Protein AF-A0A8S1GPK3-F1 (afdb_monomer_lite)

InterPro domains:
  IPR007231 Nucleoporin interacting component Nup93/Nic96 [PF04097] (12-159)
  IPR007231 Nucleoporin interacting component Nup93/Nic96 [PTHR11225] (11-159)

Radius of gyration: 22.86 Å; chains: 1; bounding box: 83×26×75 Å

Sequence (176 aa):
MRGLRYINDPTEVILRVALDTELSGEWAAAVGLFLLANEPTNAAILLSSEISEALRAQNQERTVELVEVAEEFKRVQRGCNLSEFSTLSLLVDLSVLFDRCSREDAEQAFHISKSLRLIPTEPESVSVIVSEFHMVPQKVREVLPDACHNLMKCLVDSCIRSSVTGRTSPLSSCEN

Organism: NCBI:txid2777116

Secondary structure (DSSP, 8-state):
-------S-THHHHHHHHHHHHHTT-HHHHHHHHHHTT-HHHHHHHHHHHHHHHHHTT-HHHHHHHHHHHHHHHHH--S--HHHHHHHHHHHHHHHHHHHHHTT-HHHHHHHHHHHTSS--SGGGHHHHHHHGGGS-HHHHHHHHHHHHHHHHHHHHHHHHHHHHTT---------

Structure (mmCIF, N/CA/C/O backbone):
data_AF-A0A8S1GPK3-F1
#
_entry.id   AF-A0A8S1GPK3-F1
#
loop_
_atom_site.group_PDB
_atom_site.id
_atom_site.type_symbol
_atom_site.label_atom_id
_atom_site.label_alt_id
_atom_site.label_comp_id
_atom_site.label_asym_id
_atom_site.label_entity_id
_atom_site.label_seq_id
_atom_site.pdbx_PDB_ins_code
_atom_site.Cartn_x
_atom_site.Cartn_y
_atom_site.Cartn_z
_atom_site.occupancy
_atom_site.B_iso_or_equiv
_atom_site.auth_seq_id
_atom_site.auth_comp_id
_atom_site.auth_asym_id
_atom_site.auth_atom_id
_atom_site.pdbx_PDB_model_num
ATOM 1 N N . MET A 1 1 ? 27.635 5.909 -46.411 1.00 37.34 1 MET A N 1
ATOM 2 C CA . MET A 1 1 ? 26.555 5.258 -45.639 1.00 37.34 1 MET A CA 1
ATOM 3 C C . MET A 1 1 ? 27.061 5.014 -44.224 1.00 37.34 1 MET A C 1
ATOM 5 O O . MET A 1 1 ? 27.901 4.145 -44.037 1.00 37.34 1 MET A O 1
ATOM 9 N N . ARG A 1 2 ? 26.659 5.839 -43.248 1.00 43.88 2 ARG A N 1
ATOM 10 C CA . ARG A 1 2 ? 26.967 5.605 -41.827 1.00 43.88 2 ARG A CA 1
ATOM 11 C C . ARG A 1 2 ? 25.853 4.724 -41.272 1.00 43.88 2 ARG A C 1
ATOM 13 O O . ARG A 1 2 ? 24.719 5.177 -41.191 1.00 43.88 2 ARG A O 1
ATOM 20 N N . GLY A 1 3 ? 26.169 3.464 -40.984 1.00 44.44 3 GLY A N 1
ATOM 21 C CA . GLY A 1 3 ? 25.226 2.540 -40.366 1.00 44.44 3 GLY A CA 1
ATOM 22 C C . GLY A 1 3 ? 24.839 3.048 -38.982 1.00 44.44 3 GLY A C 1
ATOM 23 O O . GLY A 1 3 ? 25.700 3.168 -38.110 1.00 44.44 3 GLY A O 1
ATOM 24 N N . LEU A 1 4 ? 23.556 3.361 -38.800 1.00 47.38 4 LEU A N 1
ATOM 25 C CA . LEU A 1 4 ? 22.952 3.449 -37.478 1.00 47.38 4 LEU A CA 1
ATOM 26 C C . LEU A 1 4 ? 23.115 2.072 -36.832 1.00 47.38 4 LEU A C 1
ATOM 28 O O . LEU A 1 4 ? 22.483 1.104 -37.252 1.00 47.38 4 LEU A O 1
ATOM 32 N N . ARG A 1 5 ? 24.007 1.969 -35.842 1.00 51.78 5 ARG A N 1
ATOM 33 C CA . ARG A 1 5 ? 23.972 0.844 -34.911 1.00 51.78 5 ARG A CA 1
ATOM 34 C C . ARG A 1 5 ? 22.646 0.976 -34.180 1.00 51.78 5 ARG A C 1
ATOM 36 O O . ARG A 1 5 ? 22.472 1.913 -33.406 1.00 51.78 5 ARG A O 1
ATOM 43 N N . TYR A 1 6 ? 21.705 0.099 -34.500 1.00 57.78 6 TYR A N 1
ATOM 44 C CA . TYR A 1 6 ? 20.509 -0.084 -33.695 1.00 57.78 6 TYR A CA 1
ATOM 45 C C . TYR A 1 6 ? 20.955 -0.299 -32.246 1.00 57.78 6 TYR A C 1
ATOM 47 O O . TYR A 1 6 ? 21.907 -1.042 -31.991 1.00 57.78 6 TYR A O 1
ATOM 55 N N . ILE A 1 7 ? 20.325 0.421 -31.320 1.00 62.12 7 ILE A N 1
ATOM 56 C CA . ILE A 1 7 ? 20.500 0.221 -29.883 1.00 62.12 7 ILE A CA 1
ATOM 57 C C . ILE A 1 7 ? 20.156 -1.252 -29.627 1.00 62.12 7 ILE A C 1
ATOM 59 O O . ILE A 1 7 ? 19.018 -1.658 -29.843 1.00 62.12 7 ILE A O 1
ATOM 63 N N . ASN A 1 8 ? 21.158 -2.065 -29.279 1.00 68.12 8 ASN A N 1
ATOM 64 C CA . ASN A 1 8 ? 20.999 -3.519 -29.148 1.00 68.12 8 ASN A CA 1
ATOM 65 C C . ASN A 1 8 ? 20.150 -3.923 -27.927 1.00 68.12 8 ASN A C 1
ATOM 67 O O . ASN A 1 8 ? 19.805 -5.092 -27.806 1.00 68.12 8 ASN A O 1
ATOM 71 N N . ASP A 1 9 ? 19.783 -2.968 -27.069 1.00 79.12 9 ASP A N 1
ATOM 72 C CA . ASP A 1 9 ? 18.797 -3.118 -26.001 1.00 79.12 9 ASP A CA 1
ATOM 73 C C . ASP A 1 9 ? 18.285 -1.722 -25.574 1.00 79.12 9 ASP A C 1
ATOM 75 O O . ASP A 1 9 ? 19.078 -0.922 -25.070 1.00 79.12 9 ASP A O 1
ATOM 79 N N . PRO A 1 10 ? 17.007 -1.359 -25.813 1.00 87.88 10 PRO A N 1
ATOM 80 C CA . PRO A 1 10 ? 16.481 -0.047 -25.436 1.00 87.88 10 PRO A CA 1
ATOM 81 C C . PRO A 1 10 ? 16.244 0.104 -23.926 1.00 87.88 10 PRO A C 1
ATOM 83 O O . PRO A 1 10 ? 15.892 1.201 -23.494 1.00 87.88 10 PRO A O 1
ATOM 86 N N . THR A 1 11 ? 16.432 -0.953 -23.129 1.00 92.75 11 THR A N 1
ATOM 87 C CA . THR A 1 11 ? 16.095 -0.994 -21.698 1.00 92.75 11 THR A CA 1
ATOM 88 C C . THR A 1 11 ? 16.704 0.161 -20.905 1.00 92.75 11 THR A C 1
ATOM 90 O O . THR A 1 11 ? 15.986 0.824 -20.162 1.00 92.75 11 THR A O 1
ATOM 93 N N . GLU A 1 12 ? 17.983 0.491 -21.111 1.00 92.00 12 GLU A N 1
ATOM 94 C CA . GLU A 1 12 ? 18.631 1.609 -20.401 1.00 92.00 12 GLU A CA 1
ATOM 95 C C . GLU A 1 12 ? 17.991 2.968 -20.721 1.00 92.00 12 GLU A C 1
ATOM 97 O O . GLU A 1 12 ? 17.870 3.832 -19.849 1.00 92.00 12 GLU A O 1
ATOM 102 N N . VAL A 1 13 ? 17.569 3.162 -21.974 1.00 95.00 13 VAL A N 1
ATOM 103 C CA . VAL A 1 13 ? 16.902 4.394 -22.406 1.00 95.00 13 VAL A CA 1
ATOM 104 C C . VAL A 1 13 ? 15.504 4.460 -21.805 1.00 95.00 13 VAL A C 1
ATOM 106 O O . VAL A 1 13 ? 15.132 5.499 -21.268 1.00 95.00 13 VAL A O 1
ATOM 109 N N . ILE A 1 14 ? 14.752 3.356 -21.839 1.00 96.44 14 ILE A N 1
ATOM 110 C CA . ILE A 1 14 ? 13.412 3.279 -21.240 1.00 96.44 14 ILE A CA 1
ATOM 111 C C . ILE A 1 14 ? 13.498 3.537 -19.733 1.00 96.44 14 ILE A C 1
ATOM 113 O O . ILE A 1 14 ? 12.723 4.336 -19.219 1.00 96.44 14 ILE A O 1
ATOM 117 N N . LEU A 1 15 ? 14.473 2.941 -19.041 1.00 96.62 15 LEU A N 1
ATOM 118 C CA . LEU A 1 15 ? 14.690 3.151 -17.611 1.00 96.62 15 LEU A CA 1
ATOM 119 C C . LEU A 1 15 ? 15.025 4.611 -17.292 1.00 96.62 15 LEU A C 1
ATOM 121 O O . LEU A 1 15 ? 14.504 5.166 -16.328 1.00 96.62 15 LEU A O 1
ATOM 125 N N . ARG A 1 16 ? 15.865 5.263 -18.106 1.00 96.50 16 ARG A N 1
ATOM 126 C CA . ARG A 1 16 ? 16.152 6.691 -17.927 1.00 96.50 16 ARG A CA 1
ATOM 127 C C . ARG A 1 16 ? 14.888 7.536 -18.067 1.00 96.50 16 ARG A C 1
ATOM 129 O O . ARG A 1 16 ? 14.651 8.391 -17.223 1.00 96.50 16 ARG A O 1
ATOM 136 N N . VAL A 1 17 ? 14.088 7.274 -19.100 1.00 97.75 17 VAL A N 1
ATOM 137 C CA . VAL A 1 17 ? 12.821 7.985 -19.310 1.00 97.75 17 VAL A CA 1
ATOM 138 C C . VAL A 1 17 ? 11.863 7.715 -18.150 1.00 97.75 17 VAL A C 1
ATOM 140 O O . VAL A 1 17 ? 11.265 8.659 -17.659 1.00 97.75 17 VAL A O 1
ATOM 143 N N . ALA A 1 18 ? 11.775 6.479 -17.647 1.00 97.81 18 ALA A N 1
ATOM 144 C CA . ALA A 1 18 ? 10.950 6.139 -16.485 1.00 97.81 18 ALA A CA 1
ATOM 145 C C . ALA A 1 18 ? 11.291 7.003 -15.262 1.00 97.81 18 ALA A C 1
ATOM 147 O O . ALA A 1 18 ? 10.392 7.561 -14.639 1.00 97.81 18 ALA A O 1
ATOM 148 N N . LEU A 1 19 ? 12.585 7.160 -14.966 1.00 97.19 19 LEU A N 1
ATOM 149 C CA . LEU A 1 19 ? 13.072 7.985 -13.857 1.00 97.19 19 LEU A CA 1
ATOM 150 C C . LEU A 1 19 ? 12.766 9.477 -14.067 1.00 97.19 19 LEU A C 1
ATOM 152 O O . LEU A 1 19 ? 12.329 10.152 -13.140 1.00 97.19 19 LEU A O 1
ATOM 156 N N . ASP A 1 20 ? 12.958 10.003 -15.278 1.00 97.75 20 ASP A N 1
ATOM 157 C CA . ASP A 1 20 ? 12.648 11.407 -15.585 1.00 97.75 20 ASP A CA 1
ATOM 158 C C . ASP A 1 20 ? 11.127 11.680 -15.509 1.00 97.75 20 ASP A C 1
ATOM 160 O O . ASP A 1 20 ? 10.689 12.736 -15.039 1.00 97.75 20 ASP A O 1
ATOM 164 N N . THR A 1 21 ? 10.309 10.709 -15.927 1.00 97.75 21 THR A N 1
ATOM 165 C CA . THR A 1 21 ? 8.843 10.735 -15.826 1.00 97.75 21 THR A CA 1
ATOM 166 C C . THR A 1 21 ? 8.381 10.662 -14.366 1.00 97.75 21 THR A C 1
ATOM 168 O O . THR A 1 21 ? 7.497 11.425 -13.974 1.00 97.75 21 THR A O 1
ATOM 171 N N . GLU A 1 22 ? 9.012 9.821 -13.540 1.00 97.00 22 GLU A N 1
ATOM 172 C CA . GLU A 1 22 ? 8.770 9.759 -12.091 1.00 97.00 22 GLU A CA 1
ATOM 173 C C . GLU A 1 22 ? 9.054 11.114 -11.430 1.00 97.00 22 GLU A C 1
ATOM 175 O O . GLU A 1 22 ? 8.204 11.646 -10.719 1.00 97.00 22 GLU A O 1
ATOM 180 N N . LEU A 1 23 ? 10.208 11.726 -11.725 1.00 95.00 23 LEU A N 1
ATOM 181 C CA . LEU A 1 23 ? 10.585 13.042 -11.192 1.00 95.00 23 LEU A CA 1
ATOM 182 C C . LEU A 1 23 ? 9.629 14.165 -11.614 1.00 95.00 23 LEU A C 1
ATOM 184 O O . LEU A 1 23 ? 9.511 15.171 -10.914 1.00 95.00 23 LEU A O 1
ATOM 188 N N . SER A 1 24 ? 8.948 13.995 -12.746 1.00 95.62 24 SER A N 1
ATOM 189 C CA . SER A 1 24 ? 7.940 14.933 -13.247 1.00 95.62 24 SER A CA 1
ATOM 190 C C . SER A 1 24 ? 6.567 14.750 -12.580 1.00 95.62 24 SER A C 1
ATOM 192 O O . SER A 1 24 ? 5.672 15.563 -12.801 1.00 95.62 24 SER A O 1
ATOM 194 N N . GLY A 1 25 ? 6.395 13.715 -11.746 1.00 92.38 25 GLY A N 1
ATOM 195 C CA . GLY A 1 25 ? 5.150 13.406 -11.035 1.00 92.38 25 GLY A CA 1
ATOM 196 C C . GLY A 1 25 ? 4.149 12.567 -11.837 1.00 92.38 25 GLY A C 1
ATOM 197 O O . GLY A 1 25 ? 3.042 12.309 -11.366 1.00 92.38 25 GLY A O 1
ATOM 198 N N . GLU A 1 26 ? 4.517 12.109 -13.036 1.00 95.50 26 GLU A N 1
ATOM 199 C CA . GLU A 1 26 ? 3.665 11.284 -13.900 1.00 95.50 26 GLU A CA 1
ATOM 200 C C . GLU A 1 26 ? 3.762 9.795 -13.516 1.00 95.50 26 GLU A C 1
ATOM 202 O O . GLU A 1 26 ? 4.224 8.947 -14.283 1.00 95.50 26 GLU A O 1
ATOM 207 N N . TRP A 1 27 ? 3.326 9.461 -12.298 1.00 95.38 27 TRP A N 1
ATOM 208 C CA . TRP A 1 27 ? 3.521 8.138 -11.692 1.00 95.38 27 TRP A CA 1
ATOM 209 C C . TRP A 1 27 ? 3.002 6.976 -12.556 1.00 95.38 27 TRP A C 1
ATOM 211 O O . TRP A 1 27 ? 3.687 5.966 -12.703 1.00 95.38 27 TRP A O 1
ATOM 221 N N . ALA A 1 28 ? 1.823 7.112 -13.173 1.00 93.44 28 ALA A N 1
ATOM 222 C CA . ALA A 1 28 ? 1.206 6.036 -13.953 1.00 93.44 28 ALA A CA 1
ATOM 223 C C . ALA A 1 28 ? 2.035 5.697 -15.201 1.00 93.44 28 ALA A C 1
ATOM 225 O O . ALA A 1 28 ? 2.268 4.526 -15.513 1.00 93.44 28 ALA A O 1
ATOM 226 N N . ALA A 1 29 ? 2.538 6.728 -15.885 1.00 95.75 29 ALA A N 1
ATOM 227 C CA . ALA A 1 29 ? 3.423 6.561 -17.029 1.00 95.75 29 ALA A CA 1
ATOM 228 C C . ALA A 1 29 ? 4.774 5.965 -16.600 1.00 95.75 29 ALA A C 1
ATOM 230 O O . ALA A 1 29 ? 5.260 5.033 -17.243 1.00 95.75 29 ALA A O 1
ATOM 231 N N . ALA A 1 30 ? 5.344 6.433 -15.485 1.00 97.50 30 ALA A N 1
ATOM 232 C CA . ALA A 1 30 ? 6.594 5.905 -14.943 1.00 97.50 30 ALA A CA 1
ATOM 233 C C . ALA A 1 30 ? 6.493 4.412 -14.582 1.00 97.50 30 ALA A C 1
ATOM 235 O O . ALA A 1 30 ? 7.363 3.633 -14.968 1.00 97.50 30 ALA A O 1
ATOM 236 N N . VAL A 1 31 ? 5.405 3.976 -13.931 1.00 96.50 31 VAL A N 1
ATOM 237 C CA . VAL A 1 31 ? 5.142 2.554 -13.631 1.00 96.50 31 VAL A CA 1
ATOM 238 C C . VAL A 1 31 ? 5.137 1.712 -14.908 1.00 96.50 31 VAL A C 1
ATOM 240 O O . VAL A 1 31 ? 5.813 0.682 -14.970 1.00 96.50 31 VAL A O 1
ATOM 243 N N . GLY A 1 32 ? 4.428 2.160 -15.948 1.00 94.62 32 GLY A N 1
ATOM 244 C CA . GLY A 1 32 ? 4.407 1.474 -17.241 1.00 94.62 32 GLY A CA 1
ATOM 245 C C . GLY A 1 32 ? 5.797 1.369 -17.875 1.00 94.62 32 GLY A C 1
ATOM 246 O O . GLY A 1 32 ? 6.177 0.305 -18.365 1.00 94.62 32 GLY A O 1
ATOM 247 N N . LEU A 1 33 ? 6.589 2.443 -17.817 1.00 96.62 33 LEU A N 1
ATOM 248 C CA . LEU A 1 33 ? 7.955 2.465 -18.341 1.00 96.62 33 LEU A CA 1
ATOM 249 C C . LEU A 1 33 ? 8.902 1.552 -17.550 1.00 96.62 33 LEU A C 1
ATOM 251 O O . LEU A 1 33 ? 9.693 0.839 -18.164 1.00 96.62 33 LEU A O 1
ATOM 255 N N . PHE A 1 34 ? 8.792 1.494 -16.220 1.00 96.56 34 PHE A N 1
ATOM 256 C CA . PHE A 1 34 ? 9.556 0.544 -15.406 1.00 96.56 34 PHE A CA 1
ATOM 257 C C . PHE A 1 34 ? 9.241 -0.905 -15.775 1.00 96.56 34 PHE A C 1
ATOM 259 O O . PHE A 1 34 ? 10.152 -1.715 -15.929 1.00 96.56 34 PHE A O 1
ATOM 266 N N . LEU A 1 35 ? 7.964 -1.237 -15.979 1.00 94.44 35 LEU A N 1
ATOM 267 C CA . LEU A 1 35 ? 7.569 -2.575 -16.417 1.00 94.44 35 LEU A CA 1
ATOM 268 C C . LEU A 1 35 ? 8.102 -2.907 -17.816 1.00 94.44 35 LEU A C 1
ATOM 270 O O . LEU A 1 35 ? 8.590 -4.015 -18.032 1.00 94.44 35 LEU A O 1
ATOM 274 N N . LEU A 1 36 ? 8.071 -1.947 -18.747 1.00 94.12 36 LEU A N 1
ATOM 275 C CA . LEU A 1 36 ? 8.655 -2.105 -20.085 1.00 94.12 36 LEU A CA 1
ATOM 276 C C . LEU A 1 36 ? 10.179 -2.277 -20.048 1.00 94.12 36 LEU A C 1
ATOM 278 O O . LEU A 1 36 ? 10.721 -3.021 -20.861 1.00 94.12 36 LEU A O 1
ATOM 282 N N . ALA A 1 37 ? 10.855 -1.629 -19.099 1.00 94.81 37 ALA A N 1
ATOM 283 C CA . ALA A 1 37 ? 12.283 -1.797 -18.838 1.00 94.81 37 ALA A CA 1
ATOM 284 C C . ALA A 1 37 ? 12.611 -3.065 -18.025 1.00 94.81 37 ALA A C 1
ATOM 286 O O . ALA A 1 37 ? 13.763 -3.266 -17.656 1.00 94.81 37 ALA A O 1
ATOM 287 N N . ASN A 1 38 ? 11.625 -3.924 -17.734 1.00 93.56 38 ASN A N 1
ATOM 288 C CA . ASN A 1 38 ? 11.794 -5.117 -16.904 1.00 93.56 38 ASN A CA 1
ATOM 289 C C . ASN A 1 38 ? 12.353 -4.806 -15.494 1.00 93.56 38 ASN A C 1
ATOM 291 O O . ASN A 1 38 ? 13.091 -5.600 -14.914 1.00 93.56 38 ASN A O 1
ATOM 295 N N . GLU A 1 39 ? 11.944 -3.669 -14.923 1.00 96.12 39 GLU A N 1
ATOM 296 C CA . GLU A 1 39 ? 12.290 -3.193 -13.577 1.00 96.12 39 GLU A CA 1
ATOM 297 C C . GLU A 1 39 ? 11.051 -3.170 -12.651 1.00 96.12 39 GLU A C 1
ATOM 299 O O . GLU A 1 39 ? 10.647 -2.117 -12.145 1.00 96.12 39 GLU A O 1
ATOM 304 N N . PRO A 1 40 ? 10.401 -4.323 -12.390 1.00 97.00 40 PRO A N 1
ATOM 305 C CA . PRO A 1 40 ? 9.160 -4.380 -11.611 1.00 97.00 40 PRO A CA 1
ATOM 306 C C . PRO A 1 40 ? 9.342 -3.939 -10.153 1.00 97.00 40 PRO A C 1
ATOM 308 O O . PRO A 1 40 ? 8.391 -3.485 -9.523 1.00 97.00 40 PRO A O 1
ATOM 311 N N . THR A 1 41 ? 10.556 -4.047 -9.609 1.00 97.81 41 THR A N 1
ATOM 312 C CA . THR A 1 41 ? 10.853 -3.600 -8.243 1.00 97.81 41 THR A CA 1
ATOM 313 C C . THR A 1 41 ? 10.737 -2.079 -8.119 1.00 97.81 41 THR A C 1
ATOM 315 O O . THR A 1 41 ? 10.145 -1.601 -7.156 1.00 97.81 41 THR A O 1
ATOM 318 N N . ASN A 1 42 ? 11.209 -1.316 -9.111 1.00 97.88 42 ASN A N 1
ATOM 319 C CA . ASN A 1 42 ? 11.080 0.145 -9.104 1.00 97.88 42 ASN A CA 1
ATOM 320 C C . ASN A 1 42 ? 9.611 0.573 -9.224 1.00 97.88 42 ASN A C 1
ATOM 322 O O . ASN A 1 42 ? 9.167 1.454 -8.492 1.00 97.88 42 ASN A O 1
ATOM 326 N N . ALA A 1 43 ? 8.829 -0.122 -10.058 1.00 97.81 43 ALA A N 1
ATOM 327 C CA . ALA A 1 43 ? 7.384 0.087 -10.137 1.00 97.81 43 ALA A CA 1
ATOM 328 C C . ALA A 1 43 ? 6.685 -0.151 -8.784 1.00 97.81 43 ALA A C 1
ATOM 330 O O . ALA A 1 43 ? 5.857 0.660 -8.371 1.00 97.81 43 ALA A O 1
ATOM 331 N N . ALA A 1 44 ? 7.036 -1.224 -8.064 1.00 98.38 44 ALA A N 1
ATOM 332 C CA . ALA A 1 44 ? 6.466 -1.514 -6.747 1.00 98.38 44 ALA A CA 1
ATOM 333 C C . ALA A 1 44 ? 6.832 -0.457 -5.690 1.00 98.38 44 ALA A C 1
ATOM 335 O O . ALA A 1 44 ? 5.979 -0.086 -4.880 1.00 98.38 44 ALA A O 1
ATOM 336 N N . ILE A 1 45 ? 8.074 0.042 -5.707 1.00 98.38 45 ILE A N 1
ATOM 337 C CA . ILE A 1 45 ? 8.540 1.111 -4.810 1.00 98.38 45 ILE A CA 1
ATOM 338 C C . ILE A 1 45 ? 7.761 2.403 -5.073 1.00 98.38 45 ILE A C 1
ATOM 340 O O . ILE A 1 45 ? 7.250 3.008 -4.126 1.00 98.38 45 ILE A O 1
ATOM 344 N N . LEU A 1 46 ? 7.623 2.792 -6.345 1.00 98.44 46 LEU A N 1
ATOM 345 C CA . LEU A 1 46 ? 6.874 3.980 -6.744 1.00 98.44 46 LEU A CA 1
ATOM 346 C C . LEU A 1 46 ? 5.407 3.874 -6.310 1.00 98.44 46 LEU A C 1
ATOM 348 O O . LEU A 1 46 ? 4.933 4.725 -5.561 1.00 98.44 46 LEU A O 1
ATOM 352 N N . LEU A 1 47 ? 4.718 2.784 -6.667 1.00 98.44 47 LEU A N 1
ATOM 353 C CA . LEU A 1 47 ? 3.328 2.546 -6.255 1.00 98.44 47 LEU A CA 1
ATOM 354 C C . LEU A 1 47 ? 3.163 2.565 -4.730 1.00 98.44 47 LEU A C 1
ATOM 356 O O . LEU A 1 47 ? 2.218 3.158 -4.217 1.00 98.44 47 LEU A O 1
ATOM 360 N N . SER A 1 48 ? 4.096 1.964 -3.988 1.00 98.69 48 SER A N 1
ATOM 361 C CA . SER A 1 48 ? 4.068 1.981 -2.520 1.00 98.69 48 SER A CA 1
ATOM 362 C C . SER A 1 48 ? 4.208 3.397 -1.959 1.00 98.69 48 SER A C 1
ATOM 364 O O . SER A 1 48 ? 3.547 3.752 -0.981 1.00 98.69 48 SER A O 1
ATOM 366 N N . SER A 1 49 ? 5.065 4.224 -2.562 1.00 98.38 49 SER A N 1
ATOM 367 C CA . SER A 1 49 ? 5.224 5.619 -2.151 1.00 98.38 49 SER A CA 1
ATOM 368 C C . SER A 1 49 ? 3.954 6.426 -2.411 1.00 98.38 49 SER A C 1
ATOM 370 O O . SER A 1 49 ? 3.473 7.104 -1.503 1.00 98.38 49 SER A O 1
ATOM 372 N N . GLU A 1 50 ? 3.386 6.288 -3.606 1.00 98.38 50 GLU A N 1
ATOM 373 C CA . GLU A 1 50 ? 2.184 6.998 -4.041 1.00 98.38 50 GLU A CA 1
ATOM 374 C C . GLU A 1 50 ? 0.949 6.609 -3.216 1.00 98.38 50 GLU A C 1
ATOM 376 O O . GLU A 1 50 ? 0.218 7.484 -2.750 1.00 98.38 50 GLU A O 1
ATOM 381 N N . ILE A 1 51 ? 0.736 5.310 -2.958 1.00 98.62 51 ILE A N 1
ATOM 382 C CA . ILE A 1 51 ? -0.380 4.833 -2.122 1.00 98.62 51 ILE A CA 1
ATOM 383 C C . ILE A 1 51 ? -0.225 5.343 -0.690 1.00 98.62 51 ILE A C 1
ATOM 385 O O . ILE A 1 51 ? -1.183 5.851 -0.108 1.00 98.62 51 ILE A O 1
ATOM 389 N N . SER A 1 52 ? 0.978 5.243 -0.114 1.00 98.56 52 SER A N 1
ATOM 390 C CA . SER A 1 52 ? 1.239 5.742 1.241 1.00 98.56 52 SER A CA 1
ATOM 391 C C . SER A 1 52 ? 0.960 7.246 1.353 1.00 98.56 52 SER A C 1
ATOM 393 O O . SER A 1 52 ? 0.357 7.696 2.328 1.00 98.56 52 SER A O 1
ATOM 395 N N . GLU A 1 53 ? 1.351 8.038 0.352 1.00 98.19 53 GLU A N 1
ATOM 396 C CA . GLU A 1 53 ? 1.043 9.468 0.308 1.00 98.19 53 GLU A CA 1
ATOM 397 C C . GLU A 1 53 ? -0.459 9.737 0.172 1.00 98.19 53 GLU A C 1
ATOM 399 O O . GLU A 1 53 ? -1.000 10.530 0.944 1.00 98.19 53 GLU A O 1
ATOM 404 N N . ALA A 1 54 ? -1.146 9.063 -0.754 1.00 98.19 54 ALA A N 1
ATOM 405 C CA . ALA A 1 54 ? -2.576 9.251 -0.984 1.00 98.19 54 ALA A CA 1
ATOM 406 C C . ALA A 1 54 ? -3.416 8.908 0.259 1.00 98.19 54 ALA A C 1
ATOM 408 O O . ALA A 1 54 ? -4.329 9.661 0.607 1.00 98.19 54 ALA A O 1
ATOM 409 N N . LEU A 1 55 ? -3.059 7.833 0.972 1.00 98.31 55 LEU A N 1
ATOM 410 C CA . LEU A 1 55 ? -3.704 7.434 2.224 1.00 98.31 55 LEU A CA 1
ATOM 411 C C . LEU A 1 55 ? -3.511 8.479 3.330 1.00 98.31 55 LEU A C 1
ATOM 413 O O . LEU A 1 55 ? -4.487 8.875 3.968 1.00 98.31 55 LEU A O 1
ATOM 417 N N . ARG A 1 56 ? -2.282 8.979 3.529 1.00 97.69 56 ARG A N 1
ATOM 418 C CA . ARG A 1 56 ? -1.998 10.043 4.516 1.00 97.69 56 ARG A CA 1
ATOM 419 C C . ARG A 1 56 ? -2.678 11.363 4.160 1.00 97.69 56 ARG A C 1
ATOM 421 O O . ARG A 1 56 ? -3.136 12.084 5.040 1.00 97.69 56 ARG A O 1
ATOM 428 N N . ALA A 1 57 ? -2.776 11.675 2.869 1.00 97.12 57 ALA A N 1
ATOM 429 C CA . ALA A 1 57 ? -3.499 12.840 2.370 1.00 97.12 57 ALA A CA 1
ATOM 430 C C . ALA A 1 57 ? -5.030 12.667 2.402 1.00 97.12 57 ALA A C 1
ATOM 432 O O . ALA A 1 57 ? -5.746 13.617 2.092 1.00 97.12 57 ALA A O 1
ATOM 433 N N . GLN A 1 58 ? -5.532 11.473 2.750 1.00 94.31 58 GLN A N 1
ATOM 434 C CA . GLN A 1 58 ? -6.953 11.107 2.709 1.00 94.31 58 GLN A CA 1
ATOM 435 C C . GLN A 1 58 ? -7.596 11.371 1.334 1.00 94.31 58 GLN A C 1
ATOM 437 O O . GLN A 1 58 ? -8.776 11.707 1.229 1.00 94.31 58 GLN A O 1
ATOM 442 N N . ASN A 1 59 ? -6.818 11.217 0.260 1.00 96.19 59 ASN A N 1
ATOM 443 C CA . ASN A 1 59 ? -7.286 11.409 -1.107 1.00 96.19 59 ASN A CA 1
ATOM 444 C C . ASN A 1 59 ? -7.857 10.090 -1.647 1.00 96.19 59 ASN A C 1
ATOM 446 O O . ASN A 1 59 ? -7.131 9.264 -2.205 1.00 96.19 59 ASN A O 1
ATOM 450 N N . GLN A 1 60 ? -9.160 9.881 -1.443 1.00 93.94 60 GLN A N 1
ATOM 451 C CA . GLN A 1 60 ? -9.832 8.629 -1.800 1.00 93.94 60 GLN A CA 1
ATOM 452 C C . GLN A 1 60 ? -9.823 8.359 -3.309 1.00 93.94 60 GLN A C 1
ATOM 454 O O . GLN A 1 60 ? -9.575 7.226 -3.704 1.00 93.94 60 GLN A O 1
ATOM 459 N N . GLU A 1 61 ? -10.048 9.379 -4.138 1.00 95.19 61 GLU A N 1
ATOM 460 C CA . GLU A 1 61 ? -10.048 9.247 -5.602 1.00 95.19 61 GLU A CA 1
ATOM 461 C C . GLU A 1 61 ? -8.689 8.741 -6.100 1.00 95.19 61 GLU A C 1
ATOM 463 O O . GLU A 1 61 ? -8.609 7.671 -6.701 1.00 95.19 61 GLU A O 1
ATOM 468 N N . ARG A 1 62 ? -7.602 9.420 -5.710 1.00 96.00 62 ARG A N 1
ATOM 469 C CA . ARG A 1 62 ? -6.233 9.006 -6.055 1.00 96.00 62 ARG A CA 1
ATOM 470 C C . ARG A 1 62 ? -5.885 7.628 -5.487 1.00 96.00 62 ARG A C 1
ATOM 472 O O . ARG A 1 62 ? -5.190 6.854 -6.134 1.00 96.00 62 ARG A O 1
ATOM 479 N N . THR A 1 63 ? -6.357 7.307 -4.280 1.00 97.62 63 THR A N 1
ATOM 480 C CA . THR A 1 63 ? -6.122 5.991 -3.663 1.00 97.62 63 THR A CA 1
ATOM 481 C C . THR A 1 63 ? -6.754 4.872 -4.489 1.00 97.62 63 THR A C 1
ATOM 483 O O . THR A 1 63 ? -6.108 3.850 -4.697 1.00 97.62 63 THR A O 1
ATOM 486 N N . VAL A 1 64 ? -7.985 5.058 -4.982 1.00 97.06 64 VAL A N 1
ATOM 487 C CA . VAL A 1 64 ? -8.671 4.062 -5.822 1.00 97.06 64 VAL A CA 1
ATOM 488 C C . VAL A 1 64 ? -7.892 3.820 -7.112 1.00 97.06 64 VAL A C 1
ATOM 490 O O . VAL A 1 64 ? -7.575 2.671 -7.407 1.00 97.06 64 VAL A O 1
ATOM 493 N N . GLU A 1 65 ? -7.501 4.882 -7.821 1.00 96.94 65 GLU A N 1
ATOM 494 C CA . GLU A 1 65 ? -6.713 4.772 -9.058 1.00 96.94 65 GLU A CA 1
ATOM 495 C C . GLU A 1 65 ? -5.390 4.021 -8.838 1.00 96.94 65 GLU A C 1
ATOM 497 O O . GLU A 1 65 ? -5.041 3.103 -9.582 1.00 96.94 65 GLU A O 1
ATOM 502 N N . LEU A 1 66 ? -4.655 4.372 -7.780 1.00 98.06 66 LEU A N 1
ATOM 503 C CA . LEU A 1 66 ? -3.381 3.735 -7.449 1.00 98.06 66 LEU A CA 1
ATOM 504 C C . LEU A 1 66 ? -3.538 2.256 -7.081 1.00 98.06 66 LEU A C 1
ATOM 506 O O . LEU A 1 66 ? -2.707 1.430 -7.461 1.00 98.06 66 LEU A O 1
ATOM 510 N N . VAL A 1 67 ? -4.593 1.913 -6.339 1.00 97.94 67 VAL A N 1
ATOM 511 C CA . VAL A 1 67 ? -4.882 0.532 -5.934 1.00 97.94 67 VAL A CA 1
ATOM 512 C C . VAL A 1 67 ? -5.285 -0.319 -7.134 1.00 97.94 67 VAL A C 1
ATOM 514 O O . VAL A 1 67 ? -4.852 -1.467 -7.220 1.00 97.94 67 VAL A O 1
ATOM 517 N N . GLU A 1 68 ? -6.046 0.227 -8.084 1.00 97.31 68 GLU A N 1
ATOM 518 C CA . GLU A 1 68 ? -6.377 -0.469 -9.333 1.00 97.31 68 GLU A CA 1
ATOM 519 C C . GLU A 1 68 ? -5.111 -0.833 -10.121 1.00 97.31 68 GLU A C 1
ATOM 521 O O . GLU A 1 68 ? -4.927 -1.999 -10.490 1.00 97.31 68 GLU A O 1
ATOM 526 N N . VAL A 1 69 ? -4.189 0.121 -10.288 1.00 97.12 69 VAL A N 1
ATOM 527 C CA . VAL A 1 69 ? -2.899 -0.123 -10.957 1.00 97.12 69 VAL A CA 1
ATOM 528 C C . VAL A 1 69 ? -2.036 -1.113 -10.165 1.00 97.12 69 VAL A C 1
ATOM 530 O O . VAL A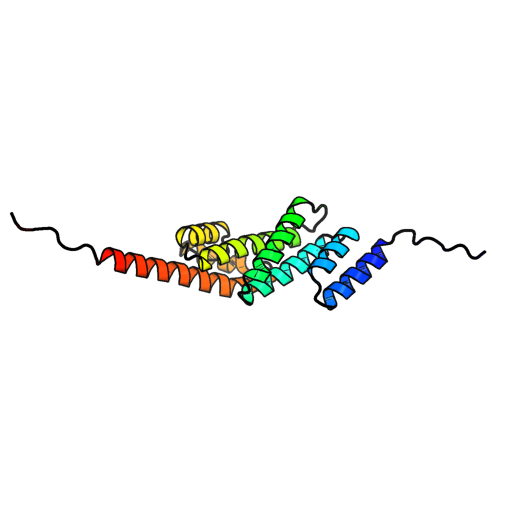 1 69 ? -1.405 -1.996 -10.752 1.00 97.12 69 VAL A O 1
ATOM 533 N N . ALA A 1 70 ? -2.018 -1.025 -8.833 1.00 97.88 70 ALA A N 1
ATOM 534 C CA . ALA A 1 70 ? -1.270 -1.952 -7.986 1.00 97.88 70 ALA A CA 1
ATOM 535 C C . ALA A 1 70 ? -1.812 -3.389 -8.049 1.00 97.88 70 ALA A C 1
ATOM 537 O O . ALA A 1 70 ? -1.029 -4.340 -8.071 1.00 97.88 70 ALA A O 1
ATOM 538 N N . GLU A 1 71 ? -3.130 -3.575 -8.104 1.00 97.12 71 GLU A N 1
ATOM 539 C CA . GLU A 1 71 ? -3.745 -4.893 -8.275 1.00 97.12 71 GLU A CA 1
ATOM 540 C C . GLU A 1 71 ? -3.458 -5.487 -9.657 1.00 97.12 71 GLU A C 1
ATOM 542 O O . GLU A 1 71 ? -3.171 -6.683 -9.769 1.00 97.12 71 GLU A O 1
ATOM 547 N N . GLU A 1 72 ? -3.461 -4.670 -10.712 1.00 95.25 72 GLU A N 1
ATOM 548 C CA . GLU A 1 72 ? -3.023 -5.115 -12.035 1.00 95.25 72 GLU A CA 1
ATOM 549 C C . GLU A 1 72 ? -1.545 -5.529 -12.020 1.00 95.25 72 GLU A C 1
ATOM 551 O O . GLU A 1 72 ? -1.219 -6.650 -12.425 1.00 95.25 72 GLU A O 1
ATOM 556 N N . PHE A 1 73 ? -0.666 -4.693 -11.456 1.00 95.50 73 PHE A N 1
ATOM 557 C CA . PHE A 1 73 ? 0.750 -5.006 -11.257 1.00 95.50 73 PHE A CA 1
ATOM 558 C C . PHE A 1 73 ? 0.933 -6.343 -10.524 1.00 95.50 73 PHE A C 1
ATOM 560 O O . PHE A 1 73 ? 1.669 -7.214 -10.995 1.00 95.50 73 PHE A O 1
ATOM 567 N N . LYS A 1 74 ? 0.221 -6.552 -9.407 1.00 95.50 74 LYS A N 1
ATOM 568 C CA . LYS A 1 74 ? 0.313 -7.776 -8.596 1.00 95.50 74 LYS A CA 1
ATOM 569 C C . LYS A 1 74 ? -0.029 -9.040 -9.389 1.00 95.50 74 LYS A C 1
ATOM 571 O O . LYS A 1 74 ? 0.549 -10.091 -9.112 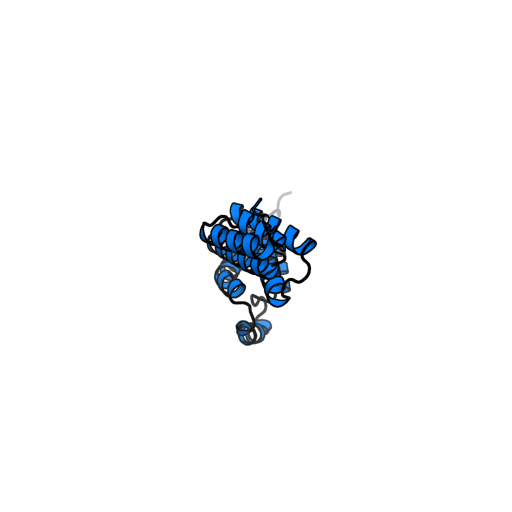1.00 95.50 74 LYS A O 1
ATOM 576 N N . ARG A 1 75 ? -0.934 -8.955 -10.372 1.00 93.19 75 ARG A N 1
ATOM 577 C CA . ARG A 1 75 ? -1.349 -10.094 -11.214 1.00 93.19 75 ARG A CA 1
ATOM 578 C C . ARG A 1 75 ? -0.328 -10.460 -12.285 1.00 93.19 75 ARG A C 1
ATOM 580 O O . ARG A 1 75 ? -0.226 -11.634 -12.639 1.00 93.19 75 ARG A O 1
ATOM 587 N N . VAL A 1 76 ? 0.378 -9.472 -12.832 1.00 88.62 76 VAL A N 1
ATOM 588 C CA . VAL A 1 76 ? 1.214 -9.659 -14.031 1.00 88.62 76 VAL A CA 1
ATOM 589 C C . VAL A 1 76 ? 2.709 -9.702 -13.735 1.00 88.62 76 VAL A C 1
ATOM 591 O O . VAL A 1 76 ? 3.464 -10.272 -14.526 1.00 88.62 76 VAL A O 1
ATOM 594 N N . GLN A 1 77 ? 3.149 -9.118 -12.618 1.00 85.94 77 GLN A N 1
ATOM 595 C CA . GLN A 1 77 ? 4.571 -8.975 -12.324 1.00 85.94 77 GLN A CA 1
ATOM 596 C C . GLN A 1 77 ? 5.270 -10.333 -12.182 1.00 85.94 77 GLN A C 1
ATOM 598 O O . GLN A 1 77 ? 4.743 -11.290 -11.607 1.00 85.94 77 GLN A O 1
ATOM 603 N N . ARG A 1 78 ? 6.505 -10.396 -12.686 1.00 87.44 78 ARG A N 1
ATOM 604 C CA . ARG A 1 78 ? 7.453 -11.484 -12.439 1.00 87.44 78 ARG A CA 1
ATOM 605 C C . ARG A 1 78 ? 8.797 -10.864 -12.093 1.00 87.44 78 ARG A C 1
ATOM 607 O O . ARG A 1 78 ? 9.247 -9.969 -12.794 1.00 87.44 78 ARG A O 1
ATOM 614 N N . GLY A 1 79 ? 9.450 -11.358 -11.044 1.00 91.19 79 GLY A N 1
ATOM 615 C CA . GLY A 1 79 ? 10.785 -10.889 -10.662 1.00 91.19 79 GLY A CA 1
ATOM 616 C C . GLY A 1 79 ? 10.810 -9.628 -9.795 1.00 91.19 79 GLY A C 1
ATOM 617 O O . GLY A 1 79 ? 11.894 -9.107 -9.547 1.00 91.19 79 GLY A O 1
ATOM 618 N N . CYS A 1 80 ? 9.663 -9.151 -9.293 1.00 96.62 80 CYS A N 1
ATOM 619 C CA . CYS A 1 80 ? 9.662 -8.139 -8.238 1.00 96.62 80 CYS A CA 1
ATOM 620 C C . CYS A 1 80 ? 10.360 -8.678 -6.985 1.00 96.62 80 CYS A C 1
ATOM 622 O O . CYS A 1 80 ? 10.159 -9.831 -6.587 1.00 96.62 80 CYS A O 1
ATOM 624 N N . ASN A 1 81 ? 11.145 -7.824 -6.328 1.00 97.38 81 ASN A N 1
ATOM 625 C CA . ASN A 1 81 ? 11.678 -8.124 -5.010 1.00 97.38 81 ASN A CA 1
ATOM 626 C C . ASN A 1 81 ? 10.535 -8.449 -4.028 1.00 97.38 81 ASN A C 1
ATOM 628 O O . ASN A 1 81 ? 9.536 -7.732 -3.966 1.00 97.38 81 ASN A O 1
ATOM 632 N N . LEU A 1 82 ? 10.696 -9.520 -3.244 1.00 96.62 82 LEU A N 1
ATOM 633 C CA . LEU A 1 82 ? 9.660 -10.004 -2.330 1.00 96.62 82 LEU A CA 1
ATOM 634 C C . LEU A 1 82 ? 9.321 -8.994 -1.220 1.00 96.62 82 LEU A C 1
ATOM 636 O O . LEU A 1 82 ? 8.158 -8.885 -0.842 1.00 96.62 82 LEU A O 1
ATOM 640 N N . SER A 1 83 ? 10.312 -8.255 -0.712 1.00 97.31 83 SER A N 1
ATOM 641 C CA . SER A 1 83 ? 10.120 -7.224 0.318 1.00 97.31 83 SER A CA 1
ATOM 642 C C . SER A 1 83 ? 9.270 -6.070 -0.209 1.00 97.31 83 SER A C 1
ATOM 644 O O . SER A 1 83 ? 8.294 -5.674 0.431 1.00 97.31 83 SER A O 1
ATOM 646 N N . GLU A 1 84 ? 9.585 -5.576 -1.408 1.00 98.12 84 GLU A N 1
ATOM 647 C CA . GLU A 1 84 ? 8.832 -4.481 -2.032 1.00 98.12 84 GLU A CA 1
ATOM 648 C C . GLU A 1 84 ? 7.426 -4.924 -2.435 1.00 98.12 84 GLU A C 1
ATOM 650 O O . GLU A 1 84 ? 6.451 -4.220 -2.184 1.00 98.12 84 GLU A O 1
ATOM 655 N N . PHE A 1 85 ? 7.291 -6.147 -2.953 1.00 98.06 85 PHE A N 1
ATOM 656 C CA . PHE A 1 85 ? 5.987 -6.734 -3.249 1.00 98.06 85 PHE A CA 1
ATOM 657 C C . PHE A 1 85 ? 5.114 -6.877 -1.993 1.00 98.06 85 PHE A C 1
ATOM 659 O O . PHE A 1 85 ? 3.915 -6.587 -2.020 1.00 98.06 85 PHE A O 1
ATOM 666 N N . SER A 1 86 ? 5.710 -7.314 -0.880 1.00 97.50 86 SER A N 1
ATOM 667 C CA . SER A 1 86 ? 5.009 -7.462 0.400 1.00 97.50 86 SER A CA 1
ATOM 668 C C . SER A 1 86 ? 4.606 -6.103 0.972 1.00 97.50 86 SER A C 1
ATOM 670 O O . SER A 1 86 ? 3.492 -5.956 1.468 1.00 97.50 86 SER A O 1
ATOM 672 N N . THR A 1 87 ? 5.474 -5.095 0.848 1.00 98.50 87 THR A N 1
ATOM 673 C CA . THR A 1 87 ? 5.185 -3.714 1.259 1.00 98.50 87 THR A CA 1
ATOM 674 C C . THR A 1 87 ? 4.011 -3.140 0.469 1.00 98.50 87 THR A C 1
ATOM 676 O O . THR A 1 87 ? 3.060 -2.645 1.075 1.00 98.50 87 THR A O 1
ATOM 679 N N . LEU A 1 88 ? 4.028 -3.279 -0.861 1.00 98.62 88 LEU A N 1
ATOM 680 C CA . LEU A 1 88 ? 2.925 -2.858 -1.724 1.00 98.62 88 LEU A CA 1
ATOM 681 C C . LEU A 1 88 ? 1.621 -3.572 -1.353 1.00 98.62 88 LEU A C 1
ATOM 683 O O . LEU A 1 88 ? 0.577 -2.937 -1.235 1.00 98.62 88 LEU A O 1
ATOM 687 N N . SER A 1 89 ? 1.680 -4.886 -1.124 1.00 98.12 89 SER A N 1
ATOM 688 C CA . SER A 1 89 ? 0.501 -5.681 -0.763 1.00 98.12 89 SER A CA 1
ATOM 689 C C . SER A 1 89 ? -0.121 -5.216 0.556 1.00 98.12 89 SER A C 1
ATOM 691 O O . SER A 1 89 ? -1.329 -5.013 0.610 1.00 98.12 89 SER A O 1
ATOM 693 N N . LEU A 1 90 ? 0.697 -4.952 1.582 1.00 98.25 90 LEU A N 1
ATOM 694 C CA . LEU A 1 90 ? 0.219 -4.420 2.862 1.00 98.25 90 LEU A CA 1
ATOM 695 C C . LEU A 1 90 ? -0.428 -3.037 2.722 1.00 98.25 90 LEU A C 1
ATOM 697 O O . LEU A 1 90 ? -1.419 -2.757 3.390 1.00 98.25 90 LEU A O 1
ATOM 701 N N . LEU A 1 91 ? 0.118 -2.165 1.870 1.00 98.69 91 LEU A N 1
ATOM 702 C CA . LEU A 1 91 ? -0.467 -0.848 1.607 1.00 98.69 91 LEU A CA 1
ATOM 703 C C . LEU A 1 91 ? -1.812 -0.951 0.883 1.00 98.69 91 LEU A C 1
ATOM 705 O O . LEU A 1 91 ? -2.738 -0.211 1.213 1.00 98.69 91 LEU A O 1
ATOM 709 N N . VAL A 1 92 ? -1.944 -1.895 -0.052 1.00 98.44 92 VAL A N 1
ATOM 710 C CA . VAL A 1 92 ? -3.229 -2.191 -0.694 1.00 98.44 92 VAL A CA 1
ATOM 711 C C . VAL A 1 92 ? -4.236 -2.714 0.331 1.00 98.44 92 VAL A C 1
ATOM 713 O O . VAL A 1 92 ? -5.350 -2.201 0.392 1.00 98.44 92 VAL A O 1
ATOM 716 N N . ASP A 1 93 ? -3.862 -3.645 1.207 1.00 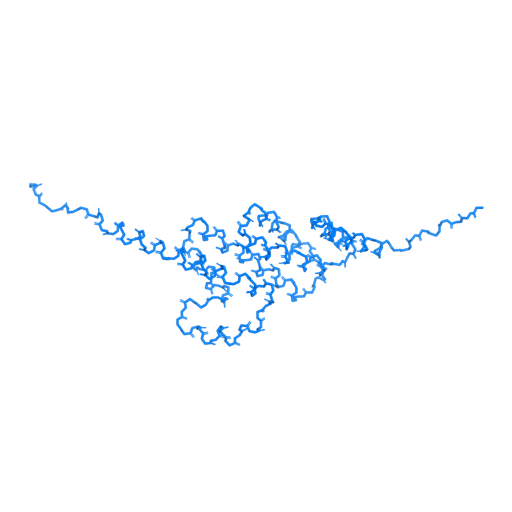98.19 93 ASP A N 1
ATOM 717 C CA . ASP A 1 93 ? -4.783 -4.133 2.241 1.00 98.19 93 ASP A CA 1
ATOM 718 C C . ASP A 1 93 ? -5.170 -3.027 3.245 1.00 98.19 93 ASP A C 1
ATOM 720 O O . ASP A 1 93 ? -6.324 -2.932 3.674 1.00 98.19 93 ASP A O 1
ATOM 724 N N . LEU A 1 94 ? -4.232 -2.134 3.584 1.00 98.38 94 LEU A N 1
ATOM 725 C CA . LEU A 1 94 ? -4.523 -0.938 4.375 1.00 98.38 94 LEU A CA 1
ATOM 726 C C . LEU A 1 94 ? -5.488 0.006 3.651 1.00 98.38 94 LEU A C 1
ATOM 728 O O . LEU A 1 94 ? -6.360 0.571 4.302 1.00 98.38 94 LEU A O 1
ATOM 732 N N . SER A 1 95 ? -5.410 0.149 2.328 1.00 98.31 95 SER A N 1
ATOM 733 C CA . SER A 1 95 ? -6.383 0.963 1.587 1.00 98.31 95 SER A CA 1
ATOM 734 C C . SER A 1 95 ? -7.817 0.442 1.745 1.00 98.31 95 SER A C 1
ATOM 736 O O . SER A 1 95 ? -8.746 1.232 1.923 1.00 98.31 95 SER A O 1
ATOM 738 N N . VAL A 1 96 ? -7.993 -0.884 1.807 1.00 97.81 96 VAL A N 1
ATOM 739 C CA . VAL A 1 96 ? -9.293 -1.509 2.084 1.00 97.81 96 VAL A CA 1
ATOM 740 C C . VAL A 1 96 ? -9.746 -1.188 3.507 1.00 97.81 96 VAL A C 1
ATOM 742 O O . VAL A 1 96 ? -10.917 -0.877 3.713 1.00 97.81 96 VAL A O 1
ATOM 745 N N . LEU A 1 97 ? -8.842 -1.203 4.493 1.00 98.06 97 LEU A N 1
ATOM 746 C CA . LEU A 1 97 ? -9.164 -0.770 5.858 1.00 98.06 97 LEU A CA 1
ATOM 747 C C . LEU A 1 97 ? -9.651 0.688 5.888 1.00 98.06 97 LEU A C 1
ATOM 749 O O . LEU A 1 97 ? -10.664 0.971 6.529 1.00 98.06 97 LEU A O 1
ATOM 753 N N . PHE A 1 98 ? -8.969 1.599 5.188 1.00 98.12 98 PHE A N 1
ATOM 754 C CA . PHE A 1 98 ? -9.374 3.007 5.102 1.00 98.12 98 PHE A CA 1
ATOM 755 C C . PHE A 1 98 ? -10.757 3.159 4.454 1.00 98.12 98 PHE A C 1
ATOM 757 O O . PHE A 1 98 ? -11.585 3.901 4.982 1.00 98.12 98 PHE A O 1
ATOM 764 N N . ASP A 1 99 ? -11.040 2.423 3.375 1.00 97.62 99 ASP A N 1
ATOM 765 C CA . ASP A 1 99 ? -12.355 2.419 2.717 1.00 97.62 99 ASP A CA 1
ATOM 766 C C . ASP A 1 99 ? -13.470 1.890 3.638 1.00 97.62 99 ASP A C 1
ATOM 768 O O . ASP A 1 99 ? -14.550 2.474 3.704 1.00 97.62 99 ASP A O 1
ATOM 772 N N . ARG A 1 100 ? -13.222 0.838 4.433 1.00 97.62 100 ARG A N 1
ATOM 773 C CA . ARG A 1 100 ? -14.213 0.380 5.429 1.00 97.62 100 ARG A CA 1
ATOM 774 C C . ARG A 1 100 ? -14.449 1.408 6.525 1.00 97.62 100 ARG A C 1
ATOM 776 O O . ARG A 1 100 ? -15.598 1.633 6.900 1.00 97.62 100 ARG A O 1
ATOM 783 N N . CYS A 1 101 ? -13.390 2.070 6.992 1.00 97.06 101 CYS A N 1
ATOM 784 C CA . CYS A 1 101 ? -13.521 3.148 7.969 1.00 97.06 101 CYS A CA 1
ATOM 785 C C . CYS A 1 101 ? -14.346 4.320 7.414 1.00 97.06 101 CYS A C 1
ATOM 787 O O . CYS A 1 101 ? -15.215 4.828 8.121 1.00 97.06 101 CYS A O 1
ATOM 789 N N . SER A 1 102 ? -14.114 4.730 6.160 1.00 95.12 102 SER A N 1
ATOM 790 C CA . SER A 1 102 ? -14.834 5.852 5.536 1.00 95.12 102 SER A CA 1
ATOM 791 C C . SER A 1 102 ? -16.304 5.537 5.250 1.00 95.12 102 SER A C 1
ATOM 793 O O . SER A 1 102 ? -17.143 6.433 5.301 1.00 95.12 102 SER A O 1
ATOM 795 N N . ARG A 1 103 ? -16.631 4.262 5.013 1.00 95.88 103 ARG A N 1
ATOM 796 C CA . ARG A 1 103 ? -18.008 3.759 4.864 1.00 95.88 103 ARG A CA 1
ATOM 797 C C . ARG A 1 103 ? -18.706 3.456 6.189 1.00 95.88 103 ARG A C 1
ATOM 799 O O . ARG A 1 103 ? -19.828 2.961 6.173 1.00 95.88 103 ARG A O 1
ATOM 806 N N . GLU A 1 104 ? -18.049 3.728 7.315 1.00 95.31 104 GLU A N 1
ATOM 807 C CA . GLU A 1 104 ? -18.550 3.446 8.664 1.00 95.31 104 GLU A CA 1
ATOM 808 C C . GLU A 1 104 ? -18.855 1.955 8.929 1.00 95.31 104 GLU A C 1
ATOM 810 O O . GLU A 1 104 ? -19.624 1.612 9.830 1.00 95.31 104 GLU A O 1
ATOM 815 N N . ASP A 1 105 ? -18.213 1.061 8.172 1.00 96.69 105 ASP A N 1
ATOM 816 C CA . ASP A 1 105 ? -18.335 -0.395 8.279 1.00 96.69 105 ASP A CA 1
ATOM 817 C C . ASP A 1 105 ? -17.381 -0.924 9.364 1.00 96.69 105 ASP A C 1
ATOM 819 O O . ASP A 1 105 ? -16.314 -1.488 9.099 1.00 96.69 105 ASP A O 1
ATOM 823 N N . ALA A 1 106 ? -17.749 -0.658 10.619 1.00 96.69 106 ALA A N 1
ATOM 824 C CA . ALA A 1 106 ? -16.911 -0.912 11.790 1.00 96.69 106 ALA A CA 1
ATOM 825 C C . ALA A 1 106 ? -16.590 -2.401 12.006 1.00 96.69 106 ALA A C 1
ATOM 827 O O . ALA A 1 106 ? -15.486 -2.732 12.440 1.00 96.69 106 ALA A O 1
ATOM 828 N N . GLU A 1 107 ? -17.531 -3.296 11.694 1.00 96.38 107 GLU A N 1
ATOM 829 C CA . GLU A 1 107 ? -17.338 -4.745 11.813 1.00 96.38 107 GLU A CA 1
ATOM 830 C C . GLU A 1 107 ? -16.254 -5.220 10.840 1.00 96.38 107 GLU A C 1
ATOM 832 O O . GLU A 1 107 ? -15.258 -5.823 11.252 1.00 96.38 107 GLU A O 1
ATOM 837 N N . GLN A 1 108 ? -16.381 -4.869 9.557 1.00 97.69 108 GLN A N 1
ATOM 838 C CA . GLN A 1 108 ? -15.402 -5.269 8.554 1.00 97.69 108 GLN A CA 1
ATOM 839 C C . GLN A 1 108 ? -14.044 -4.585 8.774 1.00 97.69 108 GLN A C 1
ATOM 841 O O . GLN A 1 108 ? -13.003 -5.229 8.613 1.00 97.69 108 GLN A O 1
ATOM 846 N N . ALA A 1 109 ? -14.029 -3.309 9.178 1.00 97.69 109 ALA A N 1
ATOM 847 C CA . ALA A 1 109 ? -12.800 -2.593 9.521 1.00 97.69 109 ALA A CA 1
ATOM 848 C C . ALA A 1 109 ? -12.049 -3.275 10.679 1.00 97.69 109 ALA A C 1
ATOM 850 O O . ALA A 1 109 ? -10.834 -3.482 10.598 1.00 97.69 109 ALA A O 1
ATOM 851 N N . PHE A 1 110 ? -12.765 -3.699 11.726 1.00 97.12 110 PHE A N 1
ATOM 852 C CA . PHE A 1 110 ? -12.180 -4.445 12.841 1.00 97.12 110 PHE A CA 1
ATOM 853 C C . PHE A 1 110 ? -11.591 -5.786 12.391 1.00 97.12 110 PHE A C 1
ATOM 855 O O . PHE A 1 110 ? -10.456 -6.116 12.745 1.00 97.12 110 PHE A O 1
ATOM 862 N N . HIS A 1 111 ? -12.325 -6.544 11.570 1.00 97.25 111 HIS A N 1
ATOM 863 C CA . HIS A 1 111 ? -11.854 -7.826 11.047 1.00 97.25 111 HIS A CA 1
ATOM 864 C C . HIS A 1 111 ? -10.581 -7.693 10.208 1.00 97.25 111 HIS A C 1
ATOM 866 O O . HIS A 1 111 ? -9.636 -8.462 10.404 1.00 97.25 111 HIS A O 1
ATOM 872 N N . ILE A 1 112 ? -10.521 -6.700 9.317 1.00 97.00 112 ILE A N 1
ATOM 873 C CA . ILE A 1 112 ? -9.323 -6.429 8.512 1.00 97.00 112 ILE A CA 1
ATOM 874 C C . ILE A 1 112 ? -8.154 -6.037 9.418 1.00 97.00 112 ILE A C 1
ATOM 876 O O . ILE A 1 112 ? -7.070 -6.604 9.290 1.00 97.00 112 ILE A O 1
ATOM 880 N N . SER A 1 113 ? -8.367 -5.126 10.375 1.00 97.00 113 SER A N 1
ATOM 881 C CA . SER A 1 113 ? -7.324 -4.710 11.322 1.00 97.00 113 SER A CA 1
ATOM 882 C C . SER A 1 113 ? -6.738 -5.899 12.094 1.00 97.00 113 SER A C 1
ATOM 884 O O . SER A 1 113 ? -5.515 -6.061 12.161 1.00 97.00 113 SER A O 1
ATOM 886 N N . LYS A 1 114 ? -7.604 -6.788 12.598 1.00 95.88 114 LYS A N 1
ATOM 887 C CA . LYS A 1 114 ? -7.196 -8.011 13.298 1.00 95.88 114 LYS A CA 1
ATOM 888 C C . LYS A 1 114 ? -6.402 -8.961 12.396 1.00 95.88 114 LYS A C 1
ATOM 890 O O . LYS A 1 114 ? -5.421 -9.542 12.855 1.00 95.88 114 LYS A O 1
ATOM 895 N N . SER A 1 115 ? -6.789 -9.094 11.126 1.00 95.44 115 SER A N 1
ATOM 896 C CA . SER A 1 115 ? -6.066 -9.907 10.138 1.00 95.44 115 SER A CA 1
ATOM 897 C C . SER A 1 115 ? -4.680 -9.344 9.820 1.00 95.44 115 SER A C 1
ATOM 899 O O . SER A 1 115 ? -3.718 -10.102 9.727 1.00 95.44 115 SER A O 1
ATOM 901 N N . LEU A 1 116 ? -4.567 -8.022 9.668 1.00 95.56 116 LEU A N 1
ATOM 902 C CA . LEU A 1 116 ? -3.304 -7.358 9.340 1.00 95.56 116 LEU A CA 1
ATOM 903 C C . LEU A 1 116 ? -2.292 -7.407 10.484 1.00 95.56 116 LEU A C 1
ATOM 905 O O . LEU A 1 116 ? -1.091 -7.374 10.232 1.00 95.56 116 LEU A O 1
ATOM 909 N N . ARG A 1 117 ? -2.762 -7.477 11.738 1.00 95.19 117 ARG A N 1
ATOM 910 C CA . ARG A 1 117 ? -1.920 -7.516 12.949 1.00 95.19 117 ARG A CA 1
ATOM 911 C C . ARG A 1 117 ? -0.936 -6.341 13.069 1.00 95.19 117 ARG A C 1
ATOM 913 O O . ARG A 1 117 ? 0.068 -6.445 13.765 1.00 95.19 117 ARG A O 1
ATOM 920 N N . LEU A 1 118 ? -1.241 -5.213 12.425 1.00 95.75 118 LEU A N 1
ATOM 921 C CA . LEU A 1 118 ? -0.440 -3.986 12.505 1.00 95.75 118 LEU A CA 1
ATOM 922 C C . LEU A 1 118 ? -0.872 -3.072 13.660 1.00 95.75 118 LEU A C 1
ATOM 924 O O . LEU A 1 118 ? -0.075 -2.279 14.154 1.00 95.75 118 LEU A O 1
ATOM 928 N N . ILE A 1 119 ? -2.134 -3.179 14.084 1.00 95.38 119 ILE A N 1
ATOM 929 C CA . ILE A 1 119 ? -2.727 -2.392 15.168 1.00 95.38 119 ILE A CA 1
ATOM 930 C C . ILE A 1 119 ? -3.196 -3.377 16.245 1.00 95.38 119 ILE A C 1
ATOM 932 O O . ILE A 1 119 ? -3.969 -4.286 15.924 1.00 95.38 119 ILE A O 1
ATOM 936 N N . PRO A 1 120 ? -2.753 -3.239 17.507 1.00 93.56 120 PRO A N 1
ATOM 937 C CA . PRO A 1 120 ? -3.239 -4.084 18.590 1.00 93.56 120 PRO A CA 1
ATOM 938 C C . PRO A 1 120 ? -4.744 -3.899 18.792 1.00 93.56 120 PRO A C 1
ATOM 940 O O . PRO A 1 120 ? -5.208 -2.799 19.086 1.00 93.56 120 PRO A O 1
ATOM 943 N N . THR A 1 121 ? -5.503 -4.983 18.646 1.00 90.25 121 THR A N 1
ATOM 944 C CA . THR A 1 121 ? -6.959 -5.013 18.884 1.00 90.25 121 THR A CA 1
ATOM 945 C C . THR A 1 121 ? -7.321 -5.666 20.219 1.00 90.25 121 THR A C 1
ATOM 947 O O . THR A 1 121 ? -8.443 -5.514 20.694 1.00 90.25 121 THR A O 1
ATOM 950 N N . GLU A 1 122 ? -6.361 -6.350 20.847 1.00 90.00 122 GLU A N 1
ATOM 951 C CA . GLU A 1 122 ? -6.495 -7.048 22.131 1.00 90.00 122 GLU A CA 1
ATOM 952 C C . GLU A 1 122 ? -5.330 -6.647 23.061 1.00 90.00 122 GLU A C 1
ATOM 95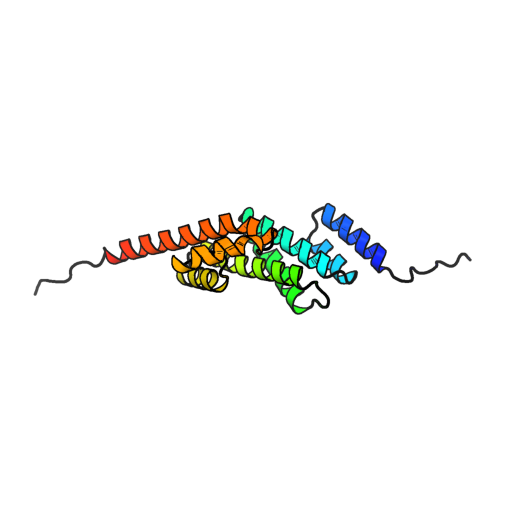4 O O . GLU A 1 122 ? -4.196 -6.525 22.573 1.00 90.00 122 GLU A O 1
ATOM 959 N N . PRO A 1 123 ? -5.548 -6.447 24.378 1.00 91.44 123 PRO A N 1
ATOM 960 C CA . PRO A 1 123 ? -4.499 -6.033 25.319 1.00 91.44 123 PRO A CA 1
ATOM 961 C C . PRO A 1 123 ? -3.250 -6.925 25.300 1.00 91.44 123 PRO A C 1
ATOM 963 O O . PRO A 1 123 ? -2.123 -6.438 25.390 1.00 91.44 123 PRO A O 1
ATOM 966 N N . GLU A 1 124 ? -3.440 -8.228 25.123 1.00 93.62 124 GLU A N 1
ATOM 967 C CA . GLU A 1 124 ? -2.388 -9.244 25.112 1.00 93.62 124 GLU A CA 1
ATOM 968 C C . GLU A 1 124 ? -1.491 -9.135 23.868 1.00 93.62 124 GLU A C 1
ATOM 970 O O . GLU A 1 124 ? -0.326 -9.530 23.902 1.00 93.62 124 GLU A O 1
ATOM 975 N N . SER A 1 125 ? -2.011 -8.566 22.774 1.00 92.88 125 SER A N 1
ATOM 976 C CA . SER A 1 125 ? -1.280 -8.399 21.511 1.00 92.88 125 SER A CA 1
ATOM 977 C C . SER A 1 125 ? -0.339 -7.189 21.498 1.00 92.88 125 SER A C 1
ATOM 979 O O . SER A 1 125 ? 0.550 -7.111 20.647 1.00 92.88 125 SER A O 1
ATOM 981 N N . VAL A 1 126 ? -0.496 -6.257 22.447 1.00 94.75 126 VAL A N 1
ATOM 982 C CA . VAL A 1 126 ? 0.228 -4.974 22.466 1.00 94.75 126 VAL A CA 1
ATOM 983 C C . VAL A 1 126 ? 1.737 -5.178 22.562 1.00 94.75 126 VAL A C 1
ATOM 985 O O . VAL A 1 126 ? 2.480 -4.603 21.770 1.00 94.75 126 VAL A O 1
ATOM 988 N N . SER A 1 127 ? 2.205 -6.000 23.506 1.00 95.25 127 SER A N 1
ATOM 989 C CA . SER A 1 127 ? 3.643 -6.208 23.733 1.00 95.25 127 SER A CA 1
ATOM 990 C C . SER A 1 127 ? 4.332 -6.818 22.512 1.00 95.25 127 SER A C 1
ATOM 992 O O . SER A 1 127 ? 5.405 -6.359 22.124 1.00 95.25 127 SER A O 1
ATOM 994 N N . VAL A 1 128 ? 3.684 -7.797 21.875 1.00 94.75 128 VAL A N 1
ATOM 995 C CA . VAL A 1 128 ? 4.186 -8.475 20.675 1.00 94.75 128 VAL A CA 1
ATOM 996 C C . VAL A 1 128 ? 4.284 -7.492 19.512 1.00 94.75 128 VAL A C 1
ATOM 998 O O . VAL A 1 128 ? 5.374 -7.289 18.982 1.00 94.75 128 VAL A O 1
ATOM 1001 N N . ILE A 1 129 ? 3.189 -6.808 19.173 1.00 94.38 129 ILE A N 1
ATOM 1002 C CA . ILE A 1 129 ? 3.147 -5.887 18.028 1.00 94.38 129 ILE A CA 1
ATOM 1003 C C . ILE A 1 129 ? 4.125 -4.720 18.214 1.00 94.38 129 ILE A C 1
ATOM 1005 O O . ILE A 1 129 ? 4.841 -4.361 17.282 1.00 94.38 129 ILE A O 1
ATOM 1009 N N . VAL A 1 130 ? 4.222 -4.152 19.421 1.00 94.06 130 VAL A N 1
ATOM 1010 C CA . VAL A 1 130 ? 5.193 -3.082 19.710 1.00 94.06 130 VAL A CA 1
ATOM 1011 C C . VAL A 1 130 ? 6.628 -3.593 19.581 1.00 94.06 130 VAL A C 1
ATOM 1013 O O . VAL A 1 130 ? 7.476 -2.891 19.029 1.00 94.06 130 VAL A O 1
ATOM 1016 N N . SER A 1 131 ? 6.910 -4.817 20.040 1.00 95.06 131 SER A N 1
ATOM 1017 C CA . SER A 1 131 ? 8.244 -5.411 19.906 1.00 95.06 131 SER A CA 1
ATOM 1018 C C . SER A 1 131 ? 8.617 -5.690 18.446 1.00 95.06 131 SER A C 1
ATOM 1020 O O . SER A 1 131 ? 9.769 -5.497 18.069 1.00 95.06 131 SER A O 1
ATOM 1022 N N . GLU A 1 132 ? 7.648 -6.050 17.602 1.00 95.44 132 GLU A N 1
ATOM 1023 C CA . GLU A 1 132 ? 7.830 -6.349 16.176 1.00 95.44 132 GLU A CA 1
ATOM 1024 C C . GLU A 1 132 ? 7.732 -5.108 15.275 1.00 95.44 132 GLU A C 1
ATOM 1026 O O . GLU A 1 132 ? 8.060 -5.180 14.094 1.00 95.44 132 GLU A O 1
ATOM 1031 N N . PHE A 1 133 ? 7.358 -3.940 15.808 1.00 94.75 133 PHE A N 1
ATOM 1032 C CA . PHE A 1 133 ? 7.140 -2.721 15.019 1.00 94.75 133 PHE A CA 1
ATOM 1033 C C . PHE A 1 133 ? 8.348 -2.316 14.159 1.00 94.75 133 PHE A C 1
ATOM 1035 O O . PHE A 1 133 ? 8.195 -1.785 13.061 1.00 94.75 133 PHE A O 1
ATOM 1042 N N . HIS A 1 134 ? 9.565 -2.594 14.629 1.00 94.56 134 HIS A N 1
ATOM 1043 C CA . HIS A 1 134 ? 10.801 -2.320 13.895 1.00 94.56 134 HIS A CA 1
ATOM 1044 C C . HIS A 1 134 ? 10.965 -3.160 12.611 1.00 94.56 134 HIS A C 1
ATOM 1046 O O . HIS A 1 134 ? 11.753 -2.786 11.746 1.00 94.56 134 HIS A O 1
ATOM 1052 N N . MET A 1 135 ? 10.218 -4.260 12.475 1.00 95.38 135 MET A N 1
ATOM 1053 C CA . MET A 1 135 ? 10.161 -5.101 11.274 1.00 95.38 135 MET A CA 1
ATOM 1054 C C . MET A 1 135 ? 9.138 -4.597 10.247 1.00 95.38 135 MET A C 1
ATOM 1056 O O . MET A 1 135 ? 9.141 -5.052 9.105 1.00 95.38 135 MET A O 1
ATOM 1060 N N . VAL A 1 136 ? 8.265 -3.655 10.621 1.00 96.88 136 VAL A N 1
ATOM 1061 C CA . VAL A 1 1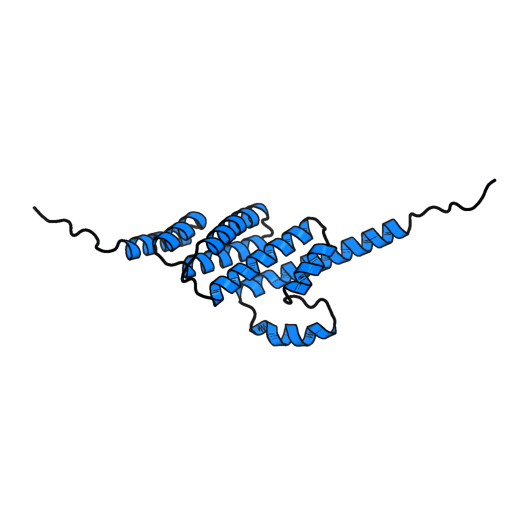36 ? 7.260 -3.099 9.710 1.00 96.88 136 VAL A CA 1
ATOM 1062 C C . VAL A 1 136 ? 7.945 -2.173 8.691 1.00 96.88 136 VAL A C 1
ATOM 1064 O O . VAL A 1 136 ? 8.673 -1.250 9.093 1.00 96.88 136 VAL A O 1
ATOM 1067 N N . PRO A 1 137 ? 7.701 -2.355 7.376 1.00 97.69 137 PRO A N 1
ATOM 1068 C CA . PRO A 1 137 ? 8.276 -1.503 6.340 1.00 97.69 137 PRO A CA 1
ATOM 1069 C C . PRO A 1 137 ? 8.007 -0.019 6.593 1.00 97.69 137 PRO A C 1
ATOM 1071 O O . PRO A 1 137 ? 6.928 0.360 7.050 1.00 97.69 137 PRO A O 1
ATOM 1074 N N . GLN A 1 138 ? 8.978 0.845 6.282 1.00 97.00 138 GLN A N 1
ATOM 1075 C CA . GLN A 1 138 ? 8.871 2.281 6.566 1.00 97.00 138 GLN A CA 1
ATOM 1076 C C . GLN A 1 138 ? 7.607 2.906 5.954 1.00 97.00 138 GLN A C 1
ATOM 1078 O O . GLN A 1 138 ? 6.881 3.600 6.660 1.00 97.00 138 GLN A O 1
ATOM 1083 N N . LYS A 1 139 ? 7.299 2.602 4.687 1.00 97.56 139 LYS A N 1
ATOM 1084 C CA . LYS A 1 139 ? 6.111 3.136 4.000 1.00 97.56 139 LYS A CA 1
ATOM 1085 C C . LYS A 1 139 ? 4.793 2.737 4.659 1.00 97.56 139 LYS A C 1
ATOM 1087 O O . LYS A 1 139 ? 3.862 3.533 4.655 1.00 97.56 139 LYS A O 1
ATOM 1092 N N . VAL A 1 140 ? 4.734 1.545 5.258 1.00 98.44 140 VAL A N 1
ATOM 1093 C CA . VAL A 1 140 ? 3.590 1.087 6.061 1.00 98.44 140 VAL A CA 1
ATOM 1094 C C . VAL A 1 140 ? 3.562 1.829 7.399 1.00 98.44 140 VAL A C 1
ATOM 1096 O O . VAL A 1 140 ? 2.518 2.329 7.800 1.00 98.44 140 VAL A O 1
ATOM 1099 N N . ARG A 1 141 ? 4.708 1.987 8.078 1.00 98.06 141 ARG A N 1
ATOM 1100 C CA . ARG A 1 141 ? 4.786 2.752 9.338 1.00 98.06 141 ARG A CA 1
ATOM 1101 C C . ARG A 1 141 ? 4.323 4.201 9.194 1.00 98.06 141 ARG A C 1
ATOM 1103 O O . ARG A 1 141 ? 3.748 4.728 10.138 1.00 98.06 141 ARG A O 1
ATOM 1110 N N . GLU A 1 142 ? 4.541 4.818 8.035 1.00 97.88 142 GLU A N 1
ATOM 1111 C CA . GLU A 1 142 ? 4.090 6.183 7.740 1.00 97.88 142 GLU A CA 1
ATOM 1112 C C . GLU A 1 142 ? 2.556 6.325 7.779 1.00 97.88 142 GLU A C 1
ATOM 1114 O O . GLU A 1 142 ? 2.071 7.338 8.271 1.00 97.88 142 GLU A O 1
ATOM 1119 N N . VAL A 1 143 ? 1.792 5.320 7.329 1.00 98.19 143 VAL A N 1
ATOM 1120 C CA . VAL A 1 143 ? 0.309 5.344 7.313 1.00 98.19 143 VAL A CA 1
ATOM 1121 C C . VAL A 1 143 ? -0.342 4.819 8.594 1.00 98.19 143 VAL A C 1
ATOM 1123 O O . VAL A 1 143 ? -1.527 5.064 8.824 1.00 98.19 143 VAL A O 1
ATOM 1126 N N . LEU A 1 144 ? 0.395 4.100 9.447 1.00 97.44 144 LEU A N 1
ATOM 1127 C CA . LEU A 1 144 ? -0.181 3.498 10.655 1.00 97.44 144 LEU A CA 1
ATOM 1128 C C . LEU A 1 144 ? -0.820 4.492 11.640 1.00 97.44 144 LEU A C 1
ATOM 1130 O O . LEU A 1 144 ? -1.868 4.144 12.183 1.00 97.44 144 LEU A O 1
ATOM 1134 N N . PRO A 1 145 ? -0.283 5.705 11.879 1.00 97.50 145 PRO A N 1
ATOM 1135 C CA . PRO A 1 145 ? -0.942 6.682 12.744 1.00 97.50 14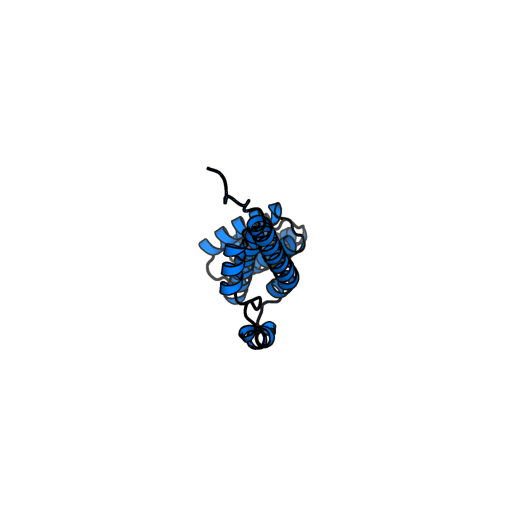5 PRO A CA 1
ATOM 1136 C C . PRO A 1 145 ? -2.367 7.027 12.287 1.00 97.50 145 PRO A C 1
ATOM 1138 O O . PRO A 1 145 ? -3.296 6.997 13.098 1.00 97.50 145 PRO A O 1
ATOM 1141 N N . ASP A 1 146 ? -2.553 7.280 10.990 1.00 97.69 146 ASP A N 1
ATOM 1142 C CA . ASP A 1 146 ? -3.860 7.588 10.403 1.00 97.69 146 ASP A CA 1
ATOM 1143 C C . ASP A 1 146 ? -4.777 6.358 10.399 1.00 97.69 146 ASP A C 1
ATOM 1145 O O . ASP A 1 146 ? -5.958 6.466 10.727 1.00 97.69 146 ASP A O 1
ATOM 1149 N N . ALA A 1 147 ? -4.231 5.168 10.121 1.00 97.38 147 ALA A N 1
ATOM 1150 C CA . ALA A 1 147 ? -4.975 3.910 10.198 1.00 97.38 147 ALA A CA 1
ATOM 1151 C C . ALA A 1 147 ? -5.531 3.665 11.613 1.00 97.38 147 ALA A C 1
ATOM 1153 O O . ALA A 1 147 ? -6.710 3.344 11.773 1.00 97.38 147 ALA A O 1
ATOM 1154 N N . CYS A 1 148 ? -4.703 3.868 12.645 1.00 97.19 148 CYS A N 1
ATOM 1155 C CA . CYS A 1 148 ? -5.108 3.793 14.049 1.00 97.19 148 CYS A CA 1
ATOM 1156 C C . CYS A 1 148 ? -6.219 4.794 14.363 1.00 97.19 148 CYS A C 1
ATOM 1158 O O . CYS A 1 148 ? -7.224 4.425 14.970 1.00 97.19 148 CYS A O 1
ATOM 1160 N N . HIS A 1 149 ? -6.047 6.052 13.954 1.00 97.06 149 HIS A N 1
ATOM 1161 C CA . HIS A 1 149 ? -7.035 7.096 14.199 1.00 97.06 149 HIS A CA 1
ATOM 1162 C C . HIS A 1 149 ? -8.385 6.766 13.549 1.00 97.06 149 HIS A C 1
ATOM 1164 O O . HIS A 1 149 ? -9.413 6.775 14.230 1.00 97.06 149 HIS A O 1
ATOM 1170 N N . ASN A 1 150 ? -8.375 6.418 12.261 1.00 97.00 150 ASN A N 1
ATOM 1171 C CA . ASN A 1 150 ? -9.577 6.111 11.491 1.00 97.00 150 ASN A CA 1
ATOM 1172 C C . ASN A 1 150 ? -10.310 4.887 12.041 1.00 97.00 150 ASN A C 1
ATOM 1174 O O . ASN A 1 150 ? -11.529 4.932 12.208 1.00 97.00 150 ASN A O 1
ATOM 1178 N N . LEU A 1 151 ? -9.573 3.830 12.395 1.00 97.69 151 LEU A N 1
ATOM 1179 C CA . LEU A 1 151 ? -10.150 2.637 13.005 1.00 97.69 151 LEU A CA 1
ATOM 1180 C C . LEU A 1 151 ? -10.796 2.958 14.356 1.00 97.69 151 LEU A C 1
ATOM 1182 O O . LEU A 1 151 ? -11.958 2.624 14.571 1.00 97.69 151 LEU A O 1
ATOM 1186 N N . MET A 1 152 ? -10.072 3.628 15.260 1.00 96.88 152 MET A N 1
ATOM 1187 C CA . MET A 1 152 ? -10.607 3.975 16.581 1.00 96.88 152 MET A CA 1
ATOM 1188 C C . MET A 1 152 ? -11.855 4.849 16.468 1.00 96.88 152 MET A C 1
ATOM 1190 O O . MET A 1 152 ? -12.847 4.581 17.142 1.00 96.88 152 MET A O 1
ATOM 1194 N N . LYS A 1 153 ? -11.829 5.857 15.590 1.00 96.94 153 LYS A N 1
ATOM 1195 C CA . LYS A 1 153 ? -12.984 6.715 15.322 1.00 96.94 153 LYS A CA 1
ATOM 1196 C C . LYS A 1 153 ? -14.179 5.897 14.825 1.00 96.94 153 LYS A C 1
ATOM 1198 O O . LYS A 1 153 ? -15.251 5.983 15.413 1.00 96.94 153 LYS A O 1
ATOM 1203 N N . CYS A 1 154 ? -13.975 5.049 13.816 1.00 97.06 154 CYS A N 1
ATOM 1204 C CA . CYS A 1 154 ? -15.019 4.195 13.247 1.00 97.06 154 CYS A CA 1
ATOM 1205 C C . CYS A 1 154 ? -15.676 3.289 14.309 1.00 97.06 154 CYS A C 1
ATOM 1207 O O . CYS A 1 154 ? -16.904 3.198 14.390 1.00 97.06 154 CYS A O 1
ATOM 1209 N N . LEU A 1 155 ? -14.866 2.667 15.174 1.00 96.06 155 LEU A N 1
ATOM 1210 C CA . LEU A 1 155 ? -15.348 1.800 16.253 1.00 96.06 155 LEU A CA 1
ATOM 1211 C C . LEU A 1 155 ? -16.114 2.578 17.330 1.00 96.06 155 LEU A C 1
ATOM 1213 O O . LEU A 1 155 ? -17.181 2.140 17.765 1.00 96.06 155 LEU A O 1
ATOM 1217 N N . VAL A 1 156 ? -15.598 3.735 17.752 1.00 96.19 156 VAL A N 1
ATOM 1218 C CA . VAL A 1 156 ? -16.253 4.590 18.753 1.00 96.19 156 VAL A CA 1
ATOM 1219 C C . VAL A 1 156 ? -17.594 5.101 18.234 1.00 96.19 156 VAL A C 1
ATOM 1221 O O . VAL A 1 156 ? -18.599 4.979 18.937 1.00 96.19 156 VAL A O 1
ATOM 1224 N N . ASP A 1 157 ? -17.638 5.602 17.001 1.00 95.62 157 ASP A N 1
ATOM 1225 C CA . ASP A 1 157 ? -18.864 6.110 16.385 1.00 95.62 157 ASP A CA 1
ATOM 1226 C C . ASP A 1 157 ? -19.927 5.000 16.275 1.00 95.62 157 ASP A C 1
ATOM 1228 O O . ASP A 1 157 ? -21.100 5.216 16.597 1.00 95.62 157 ASP A O 1
ATOM 1232 N N . SER A 1 158 ? -19.515 3.776 15.925 1.00 95.31 158 SER A N 1
ATOM 1233 C CA . SER A 1 158 ? -20.392 2.598 15.908 1.00 95.31 158 SER A CA 1
ATOM 1234 C C . SER A 1 158 ? -20.940 2.235 17.298 1.00 95.31 158 SER A C 1
ATOM 1236 O O . SER A 1 158 ? -22.147 2.010 17.458 1.00 95.31 158 SER A O 1
ATOM 1238 N N . CYS A 1 159 ? -20.093 2.255 18.334 1.00 93.69 159 CYS A N 1
ATOM 1239 C CA . CYS A 1 159 ? -20.508 2.040 19.724 1.00 93.69 159 CYS A CA 1
ATOM 1240 C C . CYS A 1 159 ? -21.519 3.095 20.194 1.00 93.69 159 CYS A C 1
ATOM 1242 O O . CYS A 1 159 ? -22.541 2.754 20.797 1.00 93.69 159 CYS A O 1
ATOM 1244 N N . ILE A 1 160 ? -21.272 4.373 19.890 1.00 93.81 160 ILE A N 1
ATOM 1245 C CA . ILE A 1 160 ? -22.177 5.469 20.250 1.00 93.81 160 ILE A CA 1
ATOM 1246 C C . ILE A 1 160 ? -23.535 5.264 19.573 1.00 93.81 160 ILE A C 1
ATOM 1248 O O . ILE A 1 160 ? -24.557 5.269 20.262 1.00 93.81 160 ILE A O 1
ATOM 1252 N N . ARG A 1 161 ? -23.573 4.994 18.262 1.00 90.50 161 ARG A N 1
ATOM 1253 C CA . ARG A 1 161 ? -24.828 4.729 17.532 1.00 90.50 161 ARG A CA 1
ATOM 1254 C C . ARG A 1 161 ? -25.601 3.534 18.090 1.00 90.50 161 ARG A C 1
ATOM 1256 O O . ARG A 1 161 ? -26.818 3.623 18.269 1.00 90.50 161 ARG A O 1
ATOM 1263 N N . SER A 1 162 ? -24.903 2.451 18.421 1.00 87.12 162 SER A N 1
ATOM 1264 C CA . SER A 1 162 ? -25.501 1.256 19.032 1.00 87.12 162 SER A CA 1
ATOM 1265 C C . SER A 1 162 ? -26.094 1.557 20.415 1.00 87.12 162 SER A C 1
ATOM 1267 O O . SER A 1 162 ? -27.176 1.088 20.761 1.00 87.12 162 SER A O 1
ATOM 1269 N N . SER A 1 163 ? -25.435 2.415 21.201 1.00 82.38 163 SER A N 1
ATOM 1270 C CA . SER A 1 163 ? -25.934 2.829 22.519 1.00 82.38 163 SER A CA 1
ATOM 1271 C C . SER A 1 163 ? -27.155 3.760 22.451 1.00 82.38 163 SER A C 1
ATOM 1273 O O . SER A 1 163 ? -28.016 3.715 23.331 1.00 82.38 163 SER A O 1
ATOM 1275 N N . VAL A 1 164 ? -27.259 4.587 21.403 1.00 76.56 164 VAL A N 1
ATOM 1276 C CA . VAL A 1 164 ? -28.396 5.496 21.178 1.00 76.56 164 VAL A CA 1
ATOM 1277 C C . VAL A 1 164 ? -29.619 4.724 20.680 1.00 76.56 164 VAL A C 1
ATOM 1279 O O . VAL A 1 164 ? -30.713 4.910 21.208 1.00 76.56 164 VAL A O 1
ATOM 1282 N N . THR A 1 165 ? -29.433 3.810 19.727 1.00 62.78 165 THR A N 1
ATOM 1283 C CA . THR A 1 165 ? -30.508 2.946 19.204 1.00 62.78 165 THR A CA 1
ATOM 1284 C C . THR A 1 165 ? -31.022 1.946 20.245 1.00 62.78 165 THR A C 1
ATOM 1286 O O . THR A 1 165 ? -32.216 1.659 20.284 1.00 62.78 165 THR A O 1
ATOM 1289 N N . GLY A 1 166 ? -30.170 1.494 21.173 1.00 55.78 166 GLY A N 1
ATOM 1290 C CA . GLY A 1 166 ? -30.589 0.690 22.328 1.00 55.78 166 GLY A CA 1
ATOM 1291 C C . GLY A 1 166 ? -31.430 1.445 23.372 1.00 55.78 166 GLY A C 1
ATOM 1292 O O . GLY A 1 166 ? -32.114 0.812 24.173 1.00 55.78 166 GLY A O 1
ATOM 1293 N N . ARG A 1 167 ? -31.422 2.787 23.373 1.00 49.41 167 ARG A N 1
ATOM 1294 C CA . ARG A 1 167 ? -32.203 3.620 24.313 1.00 49.41 167 ARG A CA 1
ATOM 1295 C C . ARG A 1 167 ? -33.582 4.031 23.792 1.00 49.41 167 ARG A C 1
ATOM 1297 O O . ARG A 1 167 ? -34.388 4.511 24.583 1.00 49.41 167 ARG A O 1
ATOM 1304 N N . THR A 1 168 ? -33.880 3.843 22.507 1.00 48.00 168 THR A N 1
ATOM 1305 C CA . THR A 1 168 ? -35.157 4.250 21.891 1.00 48.00 168 THR A CA 1
ATOM 1306 C C . THR A 1 168 ? -36.176 3.119 21.747 1.00 48.00 168 THR A C 1
ATOM 1308 O O . THR A 1 168 ? -37.132 3.283 20.999 1.00 48.00 168 THR A O 1
ATOM 1311 N N . SER A 1 169 ? -36.042 2.005 22.478 1.00 41.38 169 SER A N 1
ATOM 1312 C CA . SER A 1 169 ? -37.151 1.046 22.624 1.00 41.38 169 SER A CA 1
ATOM 1313 C C . SER A 1 169 ? -38.238 1.672 23.511 1.00 41.38 169 SER A C 1
ATOM 1315 O O . SER A 1 169 ? -38.003 1.818 24.714 1.00 41.38 169 SER A O 1
ATOM 1317 N N . PRO A 1 170 ? -39.410 2.075 22.983 1.00 43.59 170 PRO A N 1
ATOM 1318 C CA . PRO A 1 170 ? -40.481 2.585 23.814 1.00 43.59 170 PRO A CA 1
ATOM 1319 C C . PRO A 1 170 ? -41.153 1.404 24.505 1.00 43.59 170 PRO A C 1
ATOM 1321 O O . PRO A 1 170 ? -41.439 0.374 23.899 1.00 43.59 170 PRO A O 1
ATOM 1324 N N . LEU A 1 171 ? -41.413 1.600 25.789 1.00 51.22 171 LEU A N 1
ATOM 1325 C CA . LEU A 1 171 ? -42.376 0.860 26.588 1.00 51.22 171 LEU A CA 1
ATOM 1326 C C . LEU A 1 171 ? -43.622 0.498 25.755 1.00 51.22 171 LEU A C 1
ATOM 1328 O O . LEU A 1 171 ? -44.386 1.381 25.378 1.00 51.22 171 LEU A O 1
ATOM 1332 N N . SER A 1 172 ? -43.860 -0.794 25.527 1.00 46.59 172 SER A N 1
ATOM 1333 C CA . SER A 1 172 ? -45.206 -1.320 25.281 1.00 46.59 172 SER A CA 1
ATOM 1334 C C . SER A 1 172 ? -45.548 -2.321 26.382 1.00 46.59 172 SER A C 1
ATOM 1336 O O . SER A 1 172 ? -45.607 -3.532 26.174 1.00 46.59 172 SER A O 1
ATOM 1338 N N . SER A 1 173 ? -45.746 -1.782 27.580 1.00 47.44 173 SER A N 1
ATOM 1339 C CA . SER A 1 173 ? -46.610 -2.400 28.575 1.00 47.44 173 SER A CA 1
ATOM 1340 C C . SER A 1 173 ? -47.705 -1.398 28.912 1.00 47.44 173 SER A C 1
ATOM 1342 O O . SER A 1 173 ? -47.392 -0.247 29.214 1.00 47.44 173 SER A O 1
ATOM 1344 N N . CYS A 1 174 ? -48.936 -1.917 28.908 1.00 43.50 174 CYS A N 1
ATOM 1345 C CA . CYS A 1 174 ? -50.184 -1.415 29.494 1.00 43.50 174 CYS A CA 1
ATOM 1346 C C . CYS A 1 174 ? -51.258 -0.905 28.507 1.00 43.50 174 CYS A C 1
ATOM 1348 O O . CYS A 1 174 ? -50.999 -0.022 27.698 1.00 43.50 174 CYS A O 1
ATOM 1350 N N . GLU A 1 175 ? -52.470 -1.453 28.720 1.00 38.28 175 GLU A N 1
ATOM 1351 C CA . GLU A 1 175 ? -53.815 -1.115 28.194 1.00 38.28 175 GLU A CA 1
ATOM 1352 C C . GLU A 1 175 ? -54.168 -1.790 26.842 1.00 38.28 175 GLU A C 1
ATOM 1354 O O . GLU A 1 175 ? -53.583 -1.470 25.814 1.00 38.28 175 GLU A O 1
ATOM 1359 N N . ASN A 1 176 ? -55.066 -2.787 26.734 1.00 38.03 176 ASN A N 1
ATOM 1360 C CA . ASN A 1 176 ? -56.227 -3.235 27.530 1.00 38.03 176 ASN A CA 1
ATOM 1361 C C . ASN A 1 176 ? -56.330 -4.767 27.602 1.00 38.03 176 ASN A C 1
ATOM 1363 O O . ASN A 1 176 ? -55.952 -5.423 26.605 1.00 38.03 176 ASN A O 1
#

Foldseek 3Di:
DDDDPDPPDCLVVLLVVLVVCVVVVVLVSSLVSCVVSLNLQVSLVSLLLQLLVCLVVVPLVSNVVSLVVLVVSLVPDDPHDPVSNVSSVLSSLLNVLLVCLVVLVLVVNLVSCVVSLCDDPDPVSVVVNVVCVVVRDPSNVSNVVVSVVSNVVSNVVVVVVVVVVVPPPDDPDDDD

pLDDT: mean 90.43, std 15.45, range [37.34, 98.69]